Protein AF-A0A962CHN2-F1 (afdb_monomer)

Structure (mmCIF, N/CA/C/O backbone):
data_AF-A0A962CHN2-F1
#
_entry.id   AF-A0A962CHN2-F1
#
loop_
_atom_site.group_PDB
_atom_site.id
_atom_site.type_symbol
_atom_site.label_atom_id
_atom_site.label_alt_id
_atom_site.label_comp_id
_atom_site.label_asym_id
_atom_site.label_entity_id
_atom_site.label_seq_id
_atom_site.pdbx_PDB_ins_code
_atom_site.Cartn_x
_atom_site.Cartn_y
_atom_site.Cartn_z
_atom_site.occupancy
_atom_site.B_iso_or_equiv
_atom_site.auth_seq_id
_atom_site.auth_comp_id
_atom_site.auth_asym_id
_atom_site.auth_atom_id
_atom_site.pdbx_PDB_model_num
ATOM 1 N N . ALA A 1 1 ? 3.127 9.812 -21.663 1.00 65.25 1 ALA A N 1
ATOM 2 C CA . ALA A 1 1 ? 2.097 9.838 -20.602 1.00 65.25 1 ALA A CA 1
ATOM 3 C C . ALA A 1 1 ? 1.753 8.399 -20.228 1.00 65.25 1 ALA A C 1
ATOM 5 O O . ALA A 1 1 ? 1.784 7.556 -21.117 1.00 65.25 1 ALA A O 1
ATOM 6 N N . MET A 1 2 ? 1.498 8.103 -18.950 1.00 84.69 2 MET A N 1
ATOM 7 C CA . MET A 1 2 ? 1.150 6.744 -18.496 1.00 84.69 2 MET A CA 1
ATOM 8 C C . MET A 1 2 ? -0.321 6.429 -18.790 1.00 84.69 2 MET A C 1
ATOM 10 O O . MET A 1 2 ? -1.165 7.319 -18.685 1.00 84.69 2 MET A O 1
ATOM 14 N N . ARG A 1 3 ? -0.630 5.173 -19.137 1.00 91.50 3 ARG A N 1
ATOM 15 C CA . ARG A 1 3 ? -2.011 4.723 -19.402 1.00 91.50 3 ARG A CA 1
ATOM 16 C C . ARG A 1 3 ? -2.791 4.522 -18.092 1.00 91.50 3 ARG A C 1
ATOM 18 O O . ARG A 1 3 ? -2.235 3.959 -17.148 1.00 91.50 3 ARG A O 1
ATOM 25 N N . SER A 1 4 ? -4.053 4.960 -18.039 1.00 90.69 4 SER A N 1
ATOM 26 C CA . SER A 1 4 ? -4.958 4.792 -16.887 1.00 90.69 4 SER A CA 1
ATOM 27 C C . SER A 1 4 ? -6.433 4.762 -17.327 1.00 90.69 4 SER A C 1
ATOM 29 O O . SER A 1 4 ? -7.090 5.796 -17.393 1.00 90.69 4 SER A O 1
ATOM 31 N N . GLU A 1 5 ? -6.950 3.570 -17.606 1.00 90.50 5 GLU A N 1
ATOM 32 C CA . GLU A 1 5 ? -8.290 3.277 -18.145 1.00 90.50 5 GLU A CA 1
ATOM 33 C C . GLU A 1 5 ? -9.216 2.623 -17.100 1.00 90.50 5 GLU A C 1
ATOM 35 O O . GLU A 1 5 ? -10.339 2.234 -17.407 1.00 90.50 5 GLU A O 1
ATOM 40 N N . GLY A 1 6 ? -8.761 2.509 -15.849 1.00 88.94 6 GLY A N 1
ATOM 41 C CA . GLY A 1 6 ? -9.538 1.983 -14.727 1.00 88.94 6 GLY A CA 1
ATOM 42 C C . GLY A 1 6 ? -8.972 0.694 -14.133 1.00 88.94 6 GLY A C 1
ATOM 43 O O . GLY A 1 6 ? -7.913 0.207 -14.523 1.00 88.94 6 GLY A O 1
ATOM 44 N N . ILE A 1 7 ? -9.701 0.143 -13.159 1.00 90.25 7 ILE A N 1
ATOM 45 C CA . ILE A 1 7 ? -9.221 -0.939 -12.280 1.00 90.25 7 ILE A CA 1
ATOM 46 C C . ILE A 1 7 ? -8.990 -2.280 -12.997 1.00 90.25 7 ILE A C 1
ATOM 48 O O . ILE A 1 7 ? -8.278 -3.135 -12.483 1.00 90.25 7 ILE A O 1
ATOM 52 N N . PHE A 1 8 ? -9.584 -2.463 -14.180 1.00 90.94 8 PHE A N 1
ATOM 53 C CA . PHE A 1 8 ? -9.487 -3.690 -14.978 1.00 90.94 8 PHE A CA 1
ATOM 54 C C . PHE A 1 8 ? -8.550 -3.558 -16.182 1.00 90.94 8 PHE A C 1
ATOM 56 O O . PHE A 1 8 ? -8.491 -4.459 -17.018 1.00 90.94 8 PHE A O 1
ATOM 63 N N . GLN A 1 9 ? -7.820 -2.447 -16.297 1.00 91.88 9 GLN A N 1
ATOM 64 C CA . GLN A 1 9 ? -6.869 -2.262 -17.382 1.00 91.88 9 GLN A CA 1
ATOM 65 C C . GLN A 1 9 ? -5.746 -3.316 -17.292 1.00 91.88 9 GLN A C 1
ATOM 67 O O . GLN A 1 9 ? -5.034 -3.357 -16.284 1.00 91.88 9 GLN A O 1
ATOM 72 N N . PRO A 1 10 ? -5.511 -4.130 -18.338 1.00 92.94 10 PRO A N 1
ATOM 73 C CA . PRO A 1 10 ? -4.424 -5.099 -18.320 1.00 92.94 10 PRO A CA 1
ATOM 74 C C . PRO A 1 10 ? -3.061 -4.393 -18.417 1.00 92.94 10 PRO A C 1
ATOM 76 O O . PRO A 1 10 ? -2.950 -3.364 -19.097 1.00 92.94 10 PRO A O 1
ATOM 79 N N . PRO A 1 11 ? -2.000 -4.927 -17.786 1.00 93.50 11 PRO A N 1
ATOM 80 C CA . PRO A 1 11 ? -0.651 -4.409 -17.965 1.00 93.50 11 PRO A CA 1
ATOM 81 C C . PRO A 1 11 ? -0.134 -4.709 -19.380 1.00 93.50 11 PRO A C 1
ATOM 83 O O . PRO A 1 11 ? -0.491 -5.700 -20.011 1.00 93.50 11 PRO A O 1
ATOM 86 N N . THR A 1 12 ? 0.745 -3.842 -19.872 1.00 95.12 12 THR A N 1
ATOM 87 C CA . THR A 1 12 ? 1.414 -3.958 -21.181 1.00 95.12 12 THR A CA 1
ATOM 88 C C . THR A 1 12 ? 2.903 -3.701 -21.007 1.00 95.12 12 THR A C 1
ATOM 90 O O . THR A 1 12 ? 3.331 -3.358 -19.912 1.00 95.12 12 THR A O 1
ATOM 93 N N . VAL A 1 13 ? 3.690 -3.756 -22.081 1.00 95.88 13 VAL A N 1
ATOM 94 C CA . VAL A 1 13 ? 5.099 -3.319 -22.041 1.00 95.88 13 VAL A CA 1
ATOM 95 C C . VAL A 1 13 ? 5.276 -1.813 -21.792 1.00 95.88 13 VAL A C 1
ATOM 97 O O . VAL A 1 13 ? 6.330 -1.385 -21.334 1.00 95.88 13 VAL A O 1
ATOM 100 N N . ALA A 1 14 ? 4.243 -1.005 -22.056 1.00 94.31 14 ALA A N 1
ATOM 101 C CA . ALA A 1 14 ? 4.208 0.408 -21.688 1.00 94.31 14 ALA A CA 1
ATOM 102 C C . ALA A 1 14 ? 3.765 0.607 -20.230 1.00 94.31 14 ALA A C 1
ATOM 104 O O . ALA A 1 14 ? 2.890 -0.119 -19.746 1.00 94.31 14 ALA A O 1
ATOM 105 N N . ASP A 1 15 ? 4.319 1.636 -19.580 1.00 95.06 15 ASP A N 1
ATOM 106 C CA . ASP A 1 15 ? 3.958 2.026 -18.218 1.00 95.06 15 ASP A CA 1
ATOM 107 C C . ASP A 1 15 ? 2.482 2.403 -18.088 1.00 95.06 15 ASP A C 1
ATOM 109 O O . ASP A 1 15 ? 1.906 3.157 -18.885 1.00 95.06 15 ASP A O 1
ATOM 113 N N . SER A 1 16 ? 1.883 1.899 -17.018 1.00 95.75 16 SER A N 1
ATOM 114 C CA . SER A 1 16 ? 0.489 2.135 -16.677 1.00 95.75 16 SER A CA 1
ATOM 115 C C . SER A 1 16 ? 0.299 2.354 -15.188 1.00 95.75 16 SER A C 1
ATOM 117 O O . SER A 1 16 ? 1.052 1.817 -14.380 1.00 95.75 16 SER A O 1
ATOM 119 N N . ILE A 1 17 ? -0.718 3.133 -14.832 1.00 94.31 17 ILE A N 1
ATOM 120 C CA . ILE A 1 17 ? -1.128 3.321 -13.443 1.00 94.31 17 ILE A CA 1
ATOM 121 C C . ILE A 1 17 ? -2.112 2.211 -13.079 1.00 94.31 17 ILE A C 1
ATOM 123 O O . ILE A 1 17 ? -3.118 2.014 -13.755 1.00 94.31 17 ILE A O 1
ATOM 127 N N . MET A 1 18 ? -1.823 1.511 -11.988 1.00 93.12 18 MET A N 1
ATOM 128 C CA . MET A 1 18 ? -2.677 0.489 -11.400 1.00 93.12 18 MET A CA 1
ATOM 129 C C . MET A 1 18 ? -3.181 0.959 -10.036 1.00 93.12 18 MET A C 1
ATOM 131 O O . MET A 1 18 ? -2.380 1.288 -9.154 1.00 93.12 18 MET A O 1
ATOM 135 N N . GLN A 1 19 ? -4.505 0.980 -9.877 1.00 90.50 19 GLN A N 1
ATOM 136 C CA . GLN A 1 19 ? -5.189 1.377 -8.651 1.00 90.50 19 GLN A CA 1
ATOM 137 C C . GLN A 1 19 ? -6.463 0.529 -8.461 1.00 90.50 19 GLN A C 1
ATOM 139 O O . GLN A 1 19 ? -7.309 0.565 -9.352 1.00 90.50 19 GLN A O 1
ATOM 144 N N . PRO A 1 20 ? -6.649 -0.194 -7.336 1.00 88.69 20 PRO A N 1
ATOM 145 C CA . PRO A 1 20 ? -5.736 -0.328 -6.194 1.00 88.69 20 PRO A CA 1
ATOM 146 C C . PRO A 1 20 ? -4.361 -0.884 -6.588 1.00 88.69 20 PRO A C 1
ATOM 148 O O . PRO A 1 20 ? -4.261 -1.770 -7.434 1.00 88.69 20 PRO A O 1
ATOM 151 N N . GLY A 1 21 ? -3.287 -0.334 -6.020 1.00 89.44 21 GLY A N 1
ATOM 152 C CA . GLY A 1 21 ? -1.935 -0.812 -6.310 1.00 89.44 21 GLY A CA 1
ATOM 153 C C . GLY A 1 21 ? -1.587 -2.128 -5.611 1.00 89.44 21 GLY A C 1
ATOM 154 O O . GLY A 1 21 ? -2.339 -2.634 -4.784 1.00 89.44 21 GLY A O 1
ATOM 155 N N . ASN A 1 22 ? -0.398 -2.667 -5.906 1.00 87.81 22 ASN A N 1
ATOM 156 C CA . ASN A 1 22 ? 0.060 -3.978 -5.410 1.00 87.81 22 ASN A CA 1
ATOM 157 C C . ASN A 1 22 ? 0.081 -4.085 -3.877 1.00 87.81 22 ASN A C 1
ATOM 159 O O . ASN A 1 22 ? -0.157 -5.152 -3.323 1.00 87.81 22 ASN A O 1
ATOM 163 N N . ALA A 1 23 ? 0.404 -2.981 -3.203 1.00 82.75 23 ALA A N 1
ATOM 164 C CA . ALA A 1 23 ? 0.408 -2.905 -1.750 1.00 82.75 23 ALA A CA 1
ATOM 165 C C . ALA A 1 23 ? -0.932 -2.419 -1.174 1.00 82.75 23 ALA A C 1
ATOM 167 O O . ALA A 1 23 ? -1.010 -2.243 0.028 1.00 82.75 23 ALA A O 1
ATOM 168 N N . GLY A 1 24 ? -1.956 -2.148 -1.990 1.00 77.50 24 GLY A N 1
ATOM 169 C CA . GLY A 1 24 ? -3.208 -1.530 -1.548 1.00 77.50 24 GLY A CA 1
ATOM 170 C C . GLY A 1 24 ? -4.026 -2.384 -0.572 1.00 77.50 24 GLY A C 1
ATOM 171 O O . GLY A 1 24 ? -3.639 -3.493 -0.223 1.00 77.50 24 GLY A O 1
ATOM 172 N N . GLY A 1 25 ? -5.187 -1.872 -0.155 1.00 83.81 25 GLY A N 1
ATOM 173 C CA . GLY A 1 25 ? -6.147 -2.610 0.673 1.00 83.81 25 GLY A CA 1
ATOM 174 C C . GLY A 1 25 ? -5.548 -3.161 1.973 1.00 83.81 25 GLY A C 1
ATOM 175 O O . GLY A 1 25 ? -4.505 -2.695 2.430 1.00 83.81 25 GLY A O 1
ATOM 176 N N . SER A 1 26 ? -6.235 -4.133 2.577 1.00 85.81 26 SER A N 1
ATOM 177 C CA . SER A 1 26 ? -5.662 -4.943 3.656 1.00 85.81 26 SER A CA 1
ATOM 178 C C . SER A 1 26 ? -4.791 -6.035 3.046 1.00 85.81 26 SER A C 1
ATOM 180 O O . SER A 1 26 ? -5.186 -6.684 2.077 1.00 85.81 26 SER A O 1
ATOM 182 N N . ASN A 1 27 ? -3.588 -6.193 3.588 1.00 87.94 27 ASN A N 1
ATOM 183 C CA . ASN A 1 27 ? -2.552 -7.047 3.020 1.00 87.94 27 ASN A CA 1
ATOM 184 C C . ASN A 1 27 ? -2.082 -8.073 4.070 1.00 87.94 27 ASN A C 1
ATOM 186 O O . ASN A 1 27 ? -2.874 -8.528 4.892 1.00 87.94 27 ASN A O 1
ATOM 190 N N . TRP A 1 28 ? -0.799 -8.438 4.083 1.00 88.25 28 TRP A N 1
ATOM 191 C CA . TRP A 1 28 ? -0.270 -9.551 4.893 1.00 88.25 28 TRP A CA 1
ATOM 192 C C . TRP A 1 28 ? -0.443 -9.407 6.411 1.00 88.25 28 TRP A C 1
ATOM 194 O O . TRP A 1 28 ? -0.332 -10.395 7.128 1.00 88.25 28 TRP A O 1
ATOM 204 N N . GLY A 1 29 ? -0.718 -8.197 6.906 1.00 86.25 29 GLY A N 1
ATOM 205 C CA . GLY A 1 29 ? -1.010 -7.955 8.318 1.00 86.25 29 GLY A CA 1
ATOM 206 C C . GLY A 1 29 ? -2.307 -8.601 8.810 1.00 86.25 29 GLY A C 1
ATOM 207 O O . GLY A 1 29 ? -2.454 -8.831 10.006 1.00 86.25 29 GLY A O 1
ATOM 208 N N . GLY A 1 30 ? -3.231 -8.923 7.904 1.00 90.31 30 GLY A N 1
ATOM 209 C CA . GLY A 1 30 ? -4.547 -9.431 8.267 1.00 90.31 30 GLY A CA 1
ATOM 210 C C . GLY A 1 30 ? -5.420 -8.380 8.956 1.00 90.31 30 GLY A C 1
ATOM 211 O O . GLY A 1 30 ? -5.176 -7.175 8.886 1.00 90.31 30 GLY A O 1
ATOM 212 N N . ILE A 1 31 ? -6.478 -8.861 9.604 1.00 95.25 31 ILE A N 1
ATOM 213 C CA . ILE A 1 31 ? -7.479 -8.041 10.290 1.00 95.25 31 ILE A CA 1
ATOM 214 C C . ILE A 1 31 ? -7.675 -8.550 11.717 1.00 95.25 31 ILE A C 1
ATOM 216 O O . ILE A 1 31 ? -7.456 -9.729 11.996 1.00 95.25 31 ILE A O 1
ATOM 220 N N . ALA A 1 32 ? -8.161 -7.685 12.601 1.00 97.19 32 ALA A N 1
ATOM 221 C CA . ALA A 1 32 ? -8.692 -8.089 13.898 1.00 97.19 32 ALA A CA 1
ATOM 222 C C . ALA A 1 32 ? -10.218 -8.145 13.829 1.00 97.19 32 ALA A C 1
ATOM 224 O O . ALA A 1 32 ? -10.838 -7.292 13.197 1.00 97.19 32 ALA A O 1
ATOM 225 N N . PHE A 1 33 ? -10.835 -9.114 14.501 1.00 97.50 33 PHE A N 1
ATOM 226 C CA . PHE A 1 33 ? -12.290 -9.228 14.566 1.00 97.50 33 PHE A CA 1
ATOM 227 C C . PHE A 1 33 ? -12.770 -9.257 16.015 1.00 97.50 33 PHE A C 1
ATOM 229 O O . PHE A 1 33 ? -12.376 -10.120 16.795 1.00 97.50 33 PHE A O 1
ATOM 236 N N . ASP A 1 34 ? -13.644 -8.315 16.361 1.00 97.94 34 ASP A N 1
ATOM 237 C CA . ASP A 1 34 ? -14.371 -8.302 17.624 1.00 97.94 34 ASP A CA 1
ATOM 238 C C . ASP A 1 34 ? -15.721 -8.999 17.431 1.00 97.94 34 ASP A C 1
ATOM 240 O O . ASP A 1 34 ? -16.669 -8.422 16.889 1.00 97.94 34 ASP A O 1
ATOM 244 N N . ALA A 1 35 ? -15.809 -10.247 17.891 1.00 96.25 35 ALA A N 1
ATOM 245 C CA . ALA A 1 35 ? -17.006 -11.066 17.748 1.00 96.25 35 ALA A CA 1
ATOM 246 C C . ALA A 1 35 ? -18.189 -10.584 18.604 1.00 96.25 35 ALA A C 1
ATOM 248 O O . ALA A 1 35 ? -19.336 -10.821 18.233 1.00 96.25 35 ALA A O 1
ATOM 249 N N . GLN A 1 36 ? -17.955 -9.894 19.725 1.00 96.75 36 GLN A N 1
ATOM 250 C CA . GLN A 1 36 ? -19.051 -9.386 20.558 1.00 96.75 36 GLN A CA 1
ATOM 251 C C . GLN A 1 36 ? -19.698 -8.160 19.917 1.00 96.75 36 GLN A C 1
ATOM 253 O O . GLN A 1 36 ? -20.920 -8.026 19.915 1.00 96.75 36 GLN A O 1
ATOM 258 N N . ARG A 1 37 ? -18.876 -7.268 19.353 1.00 97.19 37 ARG A N 1
ATOM 259 C CA . ARG A 1 37 ? -19.343 -6.024 18.726 1.00 97.19 37 ARG A CA 1
ATOM 260 C C . ARG A 1 37 ? -19.628 -6.170 17.230 1.00 97.19 37 ARG A C 1
ATOM 262 O O . ARG A 1 37 ? -20.186 -5.243 16.649 1.00 97.19 37 ARG A O 1
ATOM 269 N N . GLN A 1 38 ? -19.258 -7.303 16.625 1.00 97.75 38 GLN A N 1
ATOM 270 C CA . GLN A 1 38 ? -19.345 -7.580 15.185 1.00 97.75 38 GLN A CA 1
ATOM 271 C C . GLN A 1 38 ? -18.600 -6.528 14.347 1.00 97.75 38 GLN A C 1
ATOM 273 O O . GLN A 1 38 ? -19.129 -5.976 13.382 1.00 97.75 38 GLN A O 1
ATOM 278 N N . ILE A 1 39 ? -17.356 -6.231 14.736 1.00 98.19 39 ILE A N 1
ATOM 279 C CA . ILE A 1 39 ? -16.514 -5.227 14.073 1.00 98.19 39 ILE A CA 1
ATOM 280 C C . ILE A 1 39 ? -15.241 -5.886 13.552 1.00 98.19 39 ILE A C 1
ATOM 282 O O . ILE A 1 39 ? -14.495 -6.486 14.323 1.00 98.19 39 ILE A O 1
ATOM 286 N N . ALA A 1 40 ? -14.963 -5.721 12.261 1.00 97.62 40 ALA A N 1
ATOM 287 C CA . ALA A 1 40 ? -13.654 -6.018 11.692 1.00 97.62 40 ALA A CA 1
ATOM 288 C C . ALA A 1 40 ? -12.806 -4.745 11.660 1.00 97.62 40 ALA A C 1
ATOM 290 O O . ALA A 1 40 ? -13.260 -3.707 11.185 1.00 97.62 40 ALA A O 1
ATOM 291 N N . ILE A 1 41 ? -11.573 -4.827 12.145 1.00 97.62 41 ILE A N 1
ATOM 292 C CA . ILE A 1 41 ? -10.586 -3.757 12.072 1.00 97.62 41 ILE A CA 1
ATOM 293 C C . ILE A 1 41 ? -9.514 -4.165 11.071 1.00 97.62 41 ILE A C 1
ATOM 295 O O . ILE A 1 41 ? -8.828 -5.168 11.263 1.00 97.62 41 ILE A O 1
ATOM 299 N N . ALA A 1 42 ? -9.353 -3.368 10.023 1.00 95.06 42 ALA A N 1
ATOM 300 C CA . ALA A 1 42 ? -8.375 -3.589 8.973 1.00 95.06 42 ALA A CA 1
ATOM 301 C C . ALA A 1 42 ? -7.534 -2.332 8.779 1.00 95.06 42 ALA A C 1
ATOM 303 O O . ALA A 1 42 ? -8.065 -1.234 8.594 1.00 95.06 42 ALA A O 1
ATOM 304 N N . ASN A 1 43 ? -6.217 -2.485 8.776 1.00 93.56 43 ASN A N 1
ATOM 305 C CA . ASN A 1 43 ? -5.358 -1.474 8.190 1.00 93.56 43 ASN A CA 1
ATOM 306 C C . ASN A 1 43 ? -5.431 -1.593 6.662 1.00 93.56 43 ASN A C 1
ATOM 308 O O . ASN A 1 43 ? -5.465 -2.699 6.118 1.00 93.56 43 ASN A O 1
ATOM 312 N N . THR A 1 44 ? -5.502 -0.460 5.969 1.00 91.44 44 THR A N 1
ATOM 31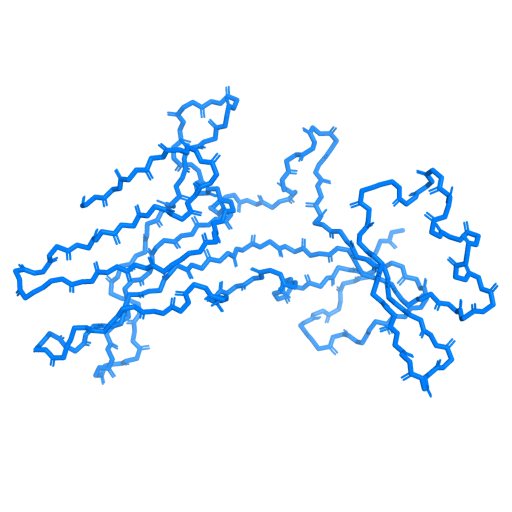3 C CA . THR A 1 44 ? -5.537 -0.431 4.506 1.00 91.44 44 THR A CA 1
ATOM 314 C C . THR A 1 44 ? -4.551 0.576 3.947 1.00 91.44 44 THR A C 1
ATOM 316 O O . THR A 1 44 ? -4.270 1.592 4.582 1.00 91.44 44 THR A O 1
ATOM 319 N N . MET A 1 45 ? -4.031 0.303 2.753 1.00 91.25 45 MET A N 1
ATOM 320 C CA . MET A 1 45 ? -3.182 1.231 2.008 1.00 91.25 45 MET A CA 1
ATOM 321 C C . MET A 1 45 ? -3.871 1.715 0.731 1.00 91.25 45 MET A C 1
ATOM 323 O O . MET A 1 45 ? -4.564 0.963 0.044 1.00 91.25 45 MET A O 1
ATOM 327 N N . ASN A 1 46 ? -3.632 2.977 0.388 1.00 90.25 46 ASN A N 1
ATOM 328 C CA . ASN A 1 46 ? -4.148 3.640 -0.802 1.00 90.25 46 ASN A CA 1
ATOM 329 C C . ASN A 1 46 ? -2.988 4.187 -1.645 1.00 90.25 46 ASN A C 1
ATOM 331 O O . ASN A 1 46 ? -2.727 5.390 -1.689 1.00 90.25 46 ASN A O 1
ATOM 335 N N . LEU A 1 47 ? -2.254 3.271 -2.276 1.00 91.81 47 LEU A N 1
ATOM 336 C CA . LEU A 1 47 ? -1.047 3.569 -3.039 1.00 91.81 47 LEU A CA 1
ATOM 337 C C . LEU A 1 47 ? -1.210 3.068 -4.475 1.00 91.81 47 LEU A C 1
ATOM 339 O O . LEU A 1 47 ? -1.202 1.850 -4.667 1.00 91.81 47 LEU A O 1
ATOM 343 N N . PRO A 1 48 ? -1.317 3.949 -5.483 1.00 92.69 48 PRO A N 1
ATOM 344 C CA . PRO A 1 48 ? -1.250 3.523 -6.871 1.00 92.69 48 PRO A CA 1
ATOM 345 C C . PRO A 1 48 ? 0.176 3.138 -7.252 1.00 92.69 48 PRO A C 1
ATOM 347 O O . PRO A 1 48 ? 1.158 3.695 -6.750 1.00 92.69 48 PRO A O 1
ATOM 350 N N . PHE A 1 49 ? 0.287 2.182 -8.166 1.00 94.31 49 PHE A N 1
ATOM 351 C CA . PHE A 1 49 ? 1.568 1.700 -8.670 1.00 94.31 49 PHE A CA 1
ATOM 352 C C . PHE A 1 49 ? 1.703 2.003 -10.155 1.00 94.31 49 PHE A C 1
ATOM 354 O O . PHE A 1 49 ? 0.734 1.907 -10.902 1.00 94.31 49 PHE A O 1
ATOM 361 N N . VAL A 1 50 ? 2.922 2.312 -10.584 1.00 95.19 50 VAL A N 1
ATOM 362 C CA . VAL A 1 50 ? 3.307 2.236 -11.993 1.00 95.19 50 VAL A CA 1
ATOM 363 C C . VAL A 1 50 ? 3.69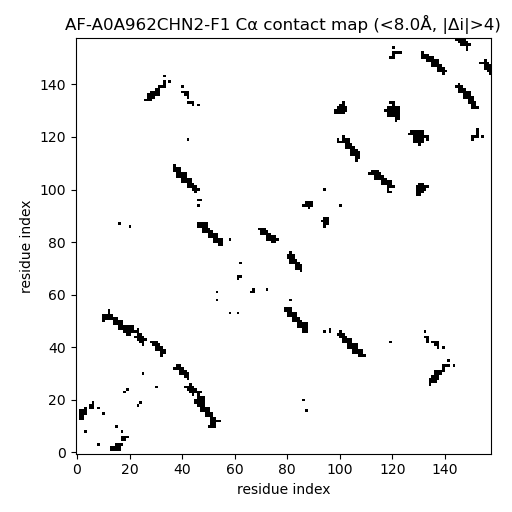7 0.794 -12.278 1.00 95.19 50 VAL A C 1
ATOM 365 O O . VAL A 1 50 ? 4.509 0.238 -11.538 1.00 95.19 50 VAL A O 1
ATOM 368 N N . VAL A 1 51 ? 3.113 0.181 -13.306 1.00 96.38 51 VAL A N 1
ATOM 369 C CA . VAL A 1 51 ? 3.359 -1.216 -13.690 1.00 96.38 51 VAL A CA 1
ATOM 370 C C . VAL A 1 51 ? 3.584 -1.349 -15.197 1.00 96.38 51 VAL A C 1
ATOM 372 O O . VAL A 1 51 ? 2.896 -0.706 -15.997 1.00 96.38 51 VAL A O 1
ATOM 375 N N . ALA A 1 52 ? 4.517 -2.224 -15.575 1.00 97.06 52 ALA A N 1
ATOM 376 C CA . ALA A 1 52 ? 4.752 -2.639 -16.955 1.00 97.06 52 ALA A CA 1
ATOM 377 C C . ALA A 1 52 ? 5.234 -4.097 -17.020 1.00 97.06 52 ALA A C 1
ATOM 379 O O . ALA A 1 52 ? 5.924 -4.587 -16.120 1.00 97.06 52 ALA A O 1
ATOM 380 N N . LEU A 1 53 ? 4.883 -4.789 -18.103 1.00 97.88 53 LEU A N 1
ATOM 381 C CA . LEU A 1 53 ? 5.472 -6.072 -18.467 1.00 97.88 53 LEU A CA 1
ATOM 382 C C . LEU A 1 53 ? 6.871 -5.850 -19.042 1.00 97.88 53 LEU A C 1
ATOM 384 O O . LEU A 1 53 ? 7.105 -4.924 -19.813 1.00 97.88 53 LEU A O 1
ATOM 388 N N . VAL A 1 54 ? 7.794 -6.735 -18.696 1.00 98.25 54 VAL A N 1
ATOM 389 C CA . VAL A 1 54 ? 9.170 -6.719 -19.195 1.00 98.25 54 VAL A CA 1
ATOM 390 C C . VAL A 1 54 ? 9.343 -7.934 -20.099 1.00 98.25 54 VAL A C 1
ATOM 392 O O . VAL A 1 54 ? 9.257 -9.047 -19.581 1.00 98.25 54 VAL A O 1
ATOM 395 N N . PRO A 1 55 ? 9.558 -7.781 -21.418 1.00 98.12 55 PRO A N 1
ATOM 396 C CA . PRO A 1 55 ? 9.879 -8.914 -22.285 1.00 98.12 55 PRO A CA 1
ATOM 397 C C . PRO A 1 55 ? 11.073 -9.692 -21.733 1.00 98.12 55 PRO A C 1
ATOM 399 O O . PRO A 1 55 ? 12.038 -9.093 -21.254 1.00 98.12 55 PRO A O 1
ATOM 402 N N . ARG A 1 56 ? 11.019 -11.026 -21.773 1.00 96.69 56 ARG A N 1
ATOM 403 C CA . ARG A 1 56 ? 12.044 -11.873 -21.147 1.00 96.69 56 ARG A CA 1
ATOM 404 C C . ARG A 1 56 ? 13.444 -11.594 -21.697 1.00 96.69 56 ARG A C 1
ATOM 406 O O . ARG A 1 56 ? 14.386 -11.567 -20.908 1.00 96.69 56 ARG A O 1
ATOM 413 N N . GLU A 1 57 ? 13.582 -11.331 -22.997 1.00 96.81 57 GLU A N 1
ATOM 414 C CA . GLU A 1 57 ? 14.872 -10.952 -23.595 1.00 96.81 57 GLU A CA 1
ATOM 415 C C . GLU A 1 57 ? 15.452 -9.636 -23.042 1.00 96.81 57 GLU A C 1
ATOM 417 O O . GLU A 1 57 ? 16.664 -9.456 -23.031 1.00 96.81 57 GLU A O 1
ATOM 422 N N . GLN A 1 58 ? 14.608 -8.734 -22.532 1.00 96.88 58 GLN A N 1
ATOM 423 C CA . GLN A 1 58 ? 15.002 -7.426 -21.997 1.00 96.88 58 GLN A CA 1
ATOM 424 C C . GLN A 1 58 ? 15.161 -7.437 -20.471 1.00 96.88 58 GLN A C 1
ATOM 426 O O . GLN A 1 58 ? 15.426 -6.397 -19.869 1.00 96.88 58 GLN A O 1
ATOM 431 N N . TRP A 1 59 ? 14.993 -8.594 -19.820 1.00 96.50 59 TRP A N 1
ATOM 432 C CA . TRP A 1 59 ? 14.941 -8.688 -18.362 1.00 96.50 59 TRP A CA 1
ATOM 433 C C . TRP A 1 59 ? 16.195 -8.137 -17.675 1.00 96.50 59 TRP A C 1
ATOM 435 O O . TRP A 1 59 ? 16.076 -7.291 -16.792 1.00 96.50 59 TRP A O 1
ATOM 445 N N . GLN A 1 60 ? 17.386 -8.607 -18.067 1.00 96.69 60 GLN A N 1
ATOM 446 C CA . GLN A 1 60 ? 18.643 -8.146 -17.460 1.00 96.69 60 GLN A CA 1
ATOM 447 C C . GLN A 1 60 ? 18.889 -6.667 -17.765 1.00 96.69 60 GLN A C 1
ATOM 449 O O . GLN A 1 60 ? 19.094 -5.884 -16.844 1.00 96.69 60 GLN A O 1
ATOM 454 N N . GLN A 1 61 ? 18.735 -6.274 -19.033 1.00 96.94 61 GLN A N 1
ATOM 455 C CA . GLN A 1 61 ? 18.925 -4.895 -19.479 1.00 96.94 61 GLN A CA 1
ATOM 456 C C . GLN A 1 61 ? 18.057 -3.899 -18.699 1.00 96.94 61 GLN A C 1
ATOM 458 O O . GLN A 1 61 ? 18.560 -2.875 -18.247 1.00 96.94 61 GLN A O 1
ATOM 463 N N . GLN A 1 62 ? 16.756 -4.170 -18.537 1.00 97.00 62 GLN A N 1
ATOM 464 C CA . GLN A 1 62 ? 15.879 -3.262 -17.796 1.00 97.00 62 GLN A CA 1
ATOM 465 C C . GLN A 1 62 ? 16.165 -3.299 -16.293 1.00 97.00 62 GLN A C 1
ATOM 467 O O . GLN A 1 62 ? 16.167 -2.253 -15.655 1.00 97.00 62 GLN A O 1
ATOM 472 N N . ARG A 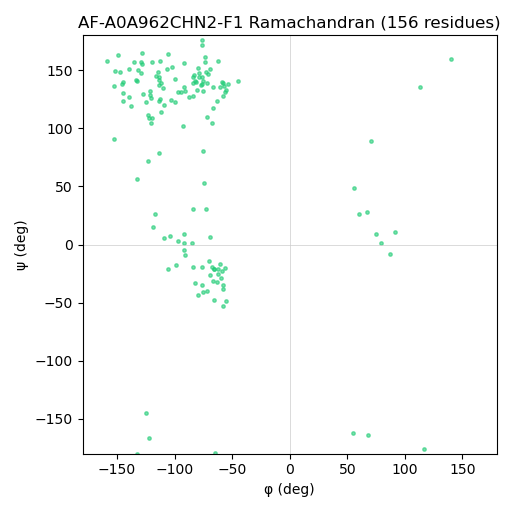1 63 ? 16.433 -4.474 -15.718 1.00 96.00 63 ARG A N 1
ATOM 473 C CA . ARG A 1 63 ? 16.706 -4.605 -14.280 1.00 96.00 63 ARG A CA 1
ATOM 474 C C . ARG A 1 63 ? 17.972 -3.866 -13.841 1.00 96.00 63 ARG A C 1
ATOM 476 O O . ARG A 1 63 ? 18.026 -3.393 -12.713 1.00 96.00 63 ARG A O 1
ATOM 483 N N . GLU A 1 64 ? 18.972 -3.790 -14.711 1.00 96.12 64 GLU A N 1
ATOM 484 C CA . GLU A 1 64 ? 20.245 -3.100 -14.459 1.00 96.12 64 GLU A CA 1
ATOM 485 C C . GLU A 1 64 ? 20.223 -1.633 -14.918 1.00 96.12 64 GLU A C 1
ATOM 487 O O . GLU A 1 64 ? 21.177 -0.891 -14.692 1.00 96.12 64 GLU A O 1
ATOM 492 N N . SER A 1 65 ? 19.135 -1.191 -15.558 1.00 96.88 65 SER A N 1
ATOM 493 C CA . SER A 1 65 ? 19.016 0.171 -16.066 1.00 96.88 65 SER A CA 1
ATOM 494 C C . SER A 1 65 ? 18.760 1.178 -14.936 1.00 96.88 65 SER A C 1
ATOM 496 O O . SER A 1 65 ? 17.792 1.015 -14.187 1.00 96.88 65 SER A O 1
ATOM 498 N N . PRO A 1 66 ? 19.505 2.299 -14.888 1.00 96.00 66 PRO A N 1
ATOM 499 C CA . PRO A 1 66 ? 19.207 3.409 -13.979 1.00 96.00 66 PRO A CA 1
ATOM 500 C C . PRO A 1 66 ? 17.811 4.014 -14.186 1.00 96.00 66 PRO A C 1
ATOM 502 O O . PRO A 1 66 ? 17.241 4.596 -13.270 1.00 96.00 66 PRO A O 1
ATOM 505 N N . ALA A 1 67 ? 17.218 3.853 -15.377 1.00 93.56 67 ALA A N 1
ATOM 506 C CA . ALA A 1 67 ? 15.879 4.362 -15.677 1.00 93.56 67 ALA A CA 1
ATOM 507 C C . ALA A 1 67 ? 14.779 3.730 -14.806 1.00 93.56 67 ALA A C 1
ATOM 509 O O . ALA A 1 67 ? 13.703 4.309 -14.658 1.00 93.56 67 ALA A O 1
ATOM 510 N N . TYR A 1 68 ? 15.042 2.550 -14.236 1.00 94.69 68 TYR A N 1
ATOM 511 C CA . TYR A 1 68 ? 14.104 1.812 -13.392 1.00 94.69 68 TYR A CA 1
ATOM 512 C C . TYR A 1 68 ? 14.622 1.645 -11.960 1.00 94.69 68 TYR A C 1
ATOM 514 O O . TYR A 1 68 ? 14.234 0.712 -11.255 1.00 94.69 68 TYR A O 1
ATOM 522 N N . GLU A 1 69 ? 15.477 2.562 -11.505 1.00 92.44 69 GLU A N 1
ATOM 523 C CA . GLU A 1 69 ? 15.921 2.601 -10.116 1.00 92.44 69 GLU A CA 1
ATOM 524 C C . GLU A 1 69 ? 14.719 2.700 -9.154 1.00 92.44 69 GLU A C 1
ATOM 526 O O . GLU A 1 69 ? 13.787 3.487 -9.340 1.00 92.44 69 GLU A O 1
ATOM 531 N N . GLY A 1 70 ? 14.703 1.850 -8.122 1.00 90.75 70 GLY A N 1
ATOM 532 C CA . GLY A 1 70 ? 13.597 1.771 -7.163 1.00 90.75 70 GLY A CA 1
ATOM 533 C C . GLY A 1 70 ? 12.330 1.074 -7.682 1.00 90.75 70 GLY A C 1
ATOM 534 O O . GLY A 1 70 ? 11.298 1.111 -7.002 1.00 90.75 70 GLY A O 1
ATOM 535 N N . PHE A 1 71 ? 12.374 0.439 -8.858 1.00 95.75 71 PHE A N 1
ATOM 536 C CA . PHE A 1 71 ? 11.354 -0.521 -9.276 1.00 95.75 71 PHE A CA 1
ATOM 537 C C . PHE A 1 71 ? 11.660 -1.908 -8.709 1.00 95.75 71 PHE A C 1
ATOM 539 O O . PHE A 1 71 ? 12.795 -2.381 -8.709 1.00 95.75 71 PHE A O 1
ATOM 546 N N . GLU A 1 72 ? 10.614 -2.592 -8.262 1.00 95.88 72 GLU A N 1
ATOM 547 C CA . GLU A 1 72 ? 10.653 -4.021 -7.989 1.00 95.88 72 GLU A CA 1
ATOM 548 C C . GLU A 1 72 ? 10.444 -4.794 -9.295 1.00 95.88 72 GLU A C 1
ATOM 550 O O . GLU A 1 72 ? 9.632 -4.400 -10.136 1.00 95.88 72 GLU A O 1
ATOM 555 N N . PHE A 1 73 ? 11.186 -5.891 -9.457 1.00 97.12 73 PHE A N 1
ATOM 556 C CA . PHE A 1 73 ? 11.150 -6.753 -10.635 1.00 97.12 73 PHE A CA 1
ATOM 557 C C . PHE A 1 73 ? 10.723 -8.172 -10.252 1.00 97.12 73 PHE A C 1
ATOM 559 O O . PHE A 1 73 ? 11.524 -8.950 -9.719 1.00 97.12 73 PHE A O 1
ATOM 566 N N . ALA A 1 74 ? 9.505 -8.543 -10.641 1.00 96.00 74 ALA A N 1
ATOM 567 C CA . ALA A 1 74 ? 8.914 -9.849 -10.383 1.00 96.00 74 ALA A CA 1
ATOM 568 C C . ALA A 1 74 ? 9.014 -10.758 -11.616 1.00 96.00 74 ALA A C 1
ATOM 570 O O . ALA A 1 74 ? 8.527 -10.431 -12.704 1.00 96.00 74 ALA A O 1
ATOM 571 N N . ARG A 1 75 ? 9.651 -11.924 -11.457 1.00 95.75 75 ARG A N 1
ATOM 572 C CA . ARG A 1 75 ? 9.734 -12.936 -12.522 1.00 95.75 75 ARG A CA 1
ATOM 573 C C . ARG A 1 75 ? 8.369 -13.594 -12.718 1.00 95.75 75 ARG A C 1
ATOM 575 O O . ARG A 1 75 ? 7.722 -13.959 -11.743 1.00 95.75 75 ARG A O 1
ATOM 582 N N . GLN A 1 76 ? 7.981 -13.829 -13.968 1.00 95.38 76 GLN A N 1
ATOM 583 C CA . GLN A 1 76 ? 6.836 -14.674 -14.311 1.00 95.38 76 GLN A CA 1
ATOM 584 C C . GLN A 1 76 ? 7.354 -15.917 -15.044 1.00 95.38 76 GLN A C 1
ATOM 586 O O . GLN A 1 76 ? 7.371 -16.011 -16.272 1.00 95.38 76 GLN A O 1
ATOM 591 N N . ASN A 1 77 ? 7.882 -16.867 -14.270 1.00 94.94 77 ASN A N 1
ATOM 592 C CA . ASN A 1 77 ? 8.430 -18.102 -14.828 1.00 94.94 77 ASN A CA 1
ATOM 593 C C . ASN A 1 77 ? 7.354 -18.824 -15.656 1.00 94.94 77 ASN A C 1
ATOM 595 O O . ASN A 1 77 ? 6.199 -18.904 -15.251 1.00 94.94 77 ASN A O 1
ATOM 599 N N . GLY A 1 78 ? 7.736 -19.327 -16.830 1.00 95.56 78 GLY A N 1
ATOM 600 C CA . GLY A 1 78 ? 6.800 -19.948 -17.776 1.00 95.56 78 GLY A CA 1
ATOM 601 C C . GLY A 1 78 ? 6.098 -18.993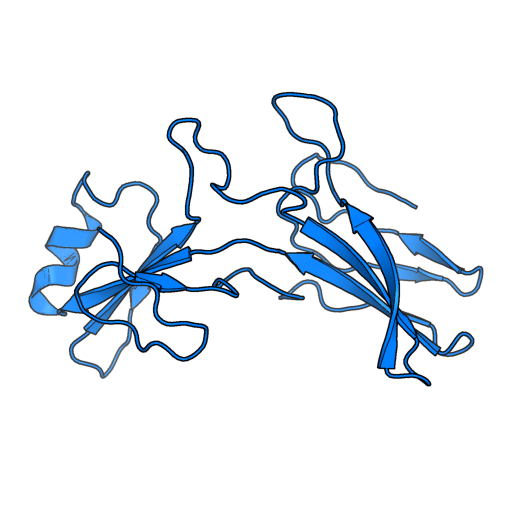 -18.755 1.00 95.56 78 GLY A C 1
ATOM 602 O O . GLY A 1 78 ? 5.505 -19.481 -19.708 1.00 95.56 78 GLY A O 1
ATOM 603 N N . THR A 1 79 ? 6.220 -17.665 -18.617 1.00 95.94 79 THR A N 1
ATOM 604 C CA . THR A 1 79 ? 5.636 -16.690 -19.570 1.00 95.94 79 THR A CA 1
ATOM 605 C C . THR A 1 79 ? 6.719 -15.929 -20.350 1.00 95.94 79 THR A C 1
ATOM 607 O O . THR A 1 79 ? 7.844 -15.809 -19.870 1.00 95.94 79 THR A O 1
ATOM 610 N N . PRO A 1 80 ? 6.441 -15.356 -21.533 1.00 97.19 80 PRO A N 1
ATOM 611 C CA . PRO A 1 80 ? 7.428 -14.541 -22.251 1.00 97.19 80 PRO A CA 1
ATOM 612 C C . PRO A 1 80 ? 7.753 -13.198 -21.565 1.00 97.19 80 PRO A C 1
ATOM 614 O O . PRO A 1 80 ? 8.496 -12.393 -22.123 1.00 97.19 80 PRO A O 1
ATOM 617 N N . PHE A 1 81 ? 7.242 -12.951 -20.355 1.00 97.94 81 PHE A N 1
ATOM 618 C CA . PHE A 1 81 ? 7.380 -11.686 -19.648 1.00 97.94 81 PHE A CA 1
ATOM 619 C C . PHE A 1 81 ? 7.900 -11.866 -18.216 1.00 97.94 81 PHE A C 1
ATOM 621 O O . PHE A 1 81 ? 7.907 -12.947 -17.634 1.00 97.94 81 PHE A O 1
ATOM 628 N N . GLY A 1 82 ? 8.341 -10.763 -17.631 1.00 97.62 82 GLY A N 1
ATOM 629 C CA . GLY A 1 82 ? 8.273 -10.497 -16.204 1.00 97.62 82 GLY A CA 1
ATOM 630 C C . GLY A 1 82 ? 7.485 -9.210 -15.970 1.00 97.62 82 GLY A C 1
ATOM 631 O O . GLY A 1 82 ? 6.830 -8.699 -16.877 1.00 97.62 82 GLY A O 1
ATOM 632 N N . MET A 1 83 ? 7.554 -8.661 -14.765 1.00 97.44 83 MET A N 1
ATOM 633 C CA . MET A 1 83 ? 6.898 -7.402 -14.420 1.00 97.44 83 MET A CA 1
ATOM 634 C C . MET A 1 83 ? 7.868 -6.492 -13.683 1.00 97.44 83 MET A C 1
ATOM 636 O O . MET A 1 83 ? 8.617 -6.959 -12.828 1.00 97.44 83 MET A O 1
ATOM 640 N N . ARG A 1 84 ? 7.806 -5.196 -13.984 1.00 97.12 84 ARG A N 1
ATOM 641 C CA . ARG A 1 84 ? 8.400 -4.148 -13.157 1.00 97.12 84 ARG A CA 1
ATOM 642 C C . ARG A 1 84 ? 7.308 -3.275 -12.567 1.00 97.12 84 ARG A C 1
ATOM 644 O O . ARG A 1 84 ? 6.311 -2.990 -13.238 1.00 97.12 84 ARG A O 1
ATOM 651 N N . ARG A 1 85 ? 7.484 -2.858 -11.316 1.00 96.12 85 ARG A N 1
ATOM 652 C CA . ARG A 1 85 ? 6.520 -1.997 -10.629 1.00 96.12 85 ARG A CA 1
ATOM 653 C C . ARG A 1 85 ? 7.155 -1.113 -9.568 1.00 96.12 85 ARG A C 1
ATOM 655 O O . ARG A 1 85 ? 8.117 -1.504 -8.920 1.00 96.12 85 ARG A O 1
ATOM 662 N N . THR A 1 86 ? 6.579 0.057 -9.344 1.00 95.00 86 THR A N 1
ATOM 663 C CA . THR A 1 86 ? 6.951 0.938 -8.229 1.00 95.00 86 THR A CA 1
ATOM 664 C C . THR A 1 86 ? 5.739 1.735 -7.763 1.00 95.00 86 THR A C 1
ATOM 666 O O . THR A 1 86 ? 4.747 1.833 -8.486 1.00 95.00 86 THR A O 1
ATOM 669 N N . VAL A 1 87 ? 5.799 2.309 -6.563 1.00 93.56 87 VAL A N 1
ATOM 670 C CA . VAL A 1 87 ? 4.771 3.250 -6.095 1.00 93.56 87 VAL A CA 1
ATOM 671 C C . VAL A 1 87 ? 4.832 4.508 -6.959 1.00 93.56 87 VAL A C 1
ATOM 673 O O . VAL A 1 87 ? 5.916 5.034 -7.218 1.00 93.56 87 VAL A O 1
ATOM 676 N N . LEU A 1 88 ? 3.678 5.022 -7.383 1.00 93.25 88 LEU A N 1
ATOM 677 C CA . LEU A 1 88 ? 3.606 6.301 -8.081 1.00 93.25 88 LEU A CA 1
ATOM 678 C C . LEU A 1 88 ? 3.990 7.430 -7.112 1.00 93.25 88 LEU A C 1
ATOM 680 O O . LEU A 1 88 ? 3.209 7.807 -6.235 1.00 93.25 88 LEU A O 1
ATOM 684 N N . LYS A 1 89 ? 5.201 7.962 -7.274 1.00 91.38 89 LYS A N 1
ATOM 685 C CA . LYS A 1 89 ? 5.781 9.010 -6.428 1.00 91.38 89 LYS A CA 1
ATOM 686 C C . LYS A 1 89 ? 5.821 10.354 -7.154 1.00 91.38 89 LYS A C 1
ATOM 688 O O . LYS A 1 89 ? 5.925 10.406 -8.376 1.00 91.38 89 LYS A O 1
ATOM 693 N N . SER A 1 90 ? 5.739 11.437 -6.390 1.00 88.9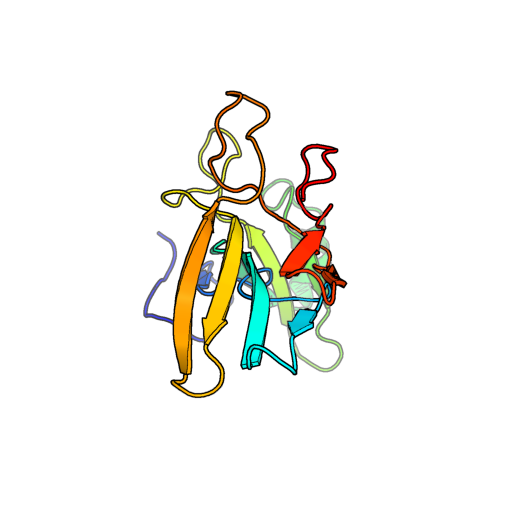4 90 SER A N 1
ATOM 694 C CA . SER A 1 90 ? 6.020 12.792 -6.857 1.00 88.94 90 SER A CA 1
ATOM 695 C C . SER A 1 90 ? 7.539 13.010 -6.983 1.00 88.94 90 SER A C 1
ATOM 697 O O . SER A 1 90 ? 8.315 12.182 -6.493 1.00 88.94 90 SER A O 1
ATOM 699 N N . PRO A 1 91 ? 7.998 14.137 -7.560 1.00 87.25 91 PRO A N 1
ATOM 700 C CA . PRO A 1 91 ? 9.422 14.490 -7.582 1.00 87.25 91 PRO A CA 1
ATOM 701 C C . PRO A 1 91 ? 10.082 14.561 -6.194 1.00 87.25 91 PRO A C 1
ATOM 703 O O . PRO A 1 91 ? 11.295 14.439 -6.090 1.00 87.25 91 PRO A O 1
ATOM 706 N N . LEU A 1 92 ? 9.292 14.723 -5.125 1.00 85.19 92 LEU A N 1
ATOM 707 C CA . LEU A 1 92 ? 9.766 14.729 -3.736 1.00 85.19 92 LEU A CA 1
ATOM 708 C C . LEU A 1 92 ? 9.892 13.316 -3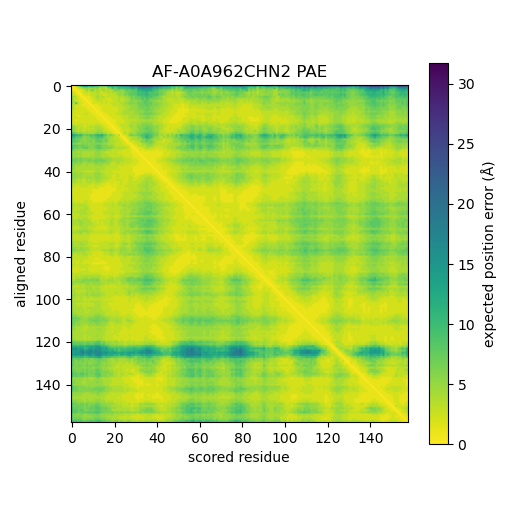.133 1.00 85.19 92 LEU A C 1
ATOM 710 O O . LEU A 1 92 ? 10.194 13.177 -1.952 1.00 85.19 92 LEU A O 1
ATOM 714 N N . GLY A 1 93 ? 9.607 12.261 -3.900 1.00 85.06 93 GLY A N 1
ATOM 715 C CA . GLY A 1 93 ? 9.701 10.871 -3.444 1.00 85.06 93 GLY A CA 1
ATOM 716 C C . GLY A 1 93 ? 8.523 10.379 -2.592 1.00 85.06 93 GLY A C 1
ATOM 717 O O . GLY A 1 93 ? 8.515 9.217 -2.194 1.00 85.06 93 GLY A O 1
ATOM 718 N N . ILE A 1 94 ? 7.510 11.215 -2.349 1.00 85.81 94 ILE A N 1
ATOM 719 C CA . ILE A 1 94 ? 6.279 10.855 -1.620 1.00 85.81 94 ILE A CA 1
ATOM 720 C C . ILE A 1 94 ? 5.182 10.366 -2.579 1.00 85.81 94 ILE A C 1
ATOM 722 O O . ILE A 1 94 ? 5.211 10.748 -3.750 1.00 85.81 94 ILE A O 1
ATOM 726 N N . PRO A 1 95 ? 4.195 9.560 -2.138 1.00 89.12 95 PRO A N 1
ATOM 727 C CA . PRO A 1 95 ? 3.121 9.106 -3.022 1.00 89.12 95 PRO A CA 1
ATOM 728 C C . PRO A 1 95 ? 2.380 10.273 -3.699 1.00 89.12 95 PRO A C 1
ATOM 730 O O . PRO A 1 95 ? 1.991 11.244 -3.054 1.00 89.12 95 PRO A O 1
ATOM 733 N N . CYS A 1 96 ? 2.166 10.175 -5.014 1.00 89.69 96 CYS A N 1
ATOM 734 C CA . CYS A 1 96 ? 1.601 11.244 -5.851 1.00 89.69 96 CYS A CA 1
ATOM 735 C C . CYS A 1 96 ? 0.059 11.286 -5.835 1.00 89.69 96 CYS A C 1
ATOM 737 O O . CYS A 1 96 ? -0.579 11.656 -6.820 1.00 89.69 96 CYS A O 1
ATOM 739 N N . VAL A 1 97 ? -0.550 10.876 -4.726 1.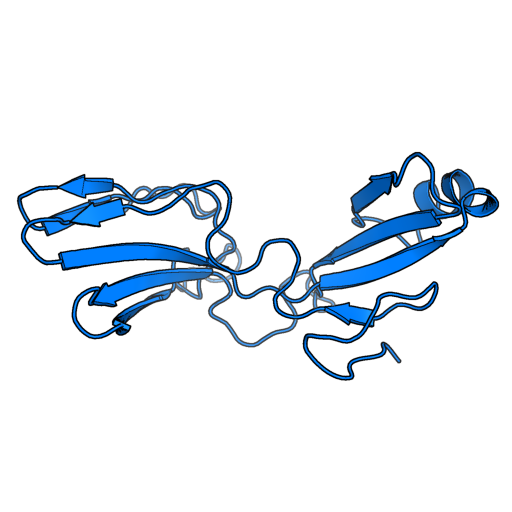00 89.75 97 VAL A N 1
ATOM 740 C CA . VAL A 1 97 ? -1.999 10.915 -4.507 1.00 89.75 97 VAL A CA 1
ATOM 741 C C . VAL A 1 97 ? -2.316 11.613 -3.201 1.00 89.75 97 VAL A C 1
ATOM 743 O O . VAL A 1 97 ? -1.497 11.644 -2.279 1.00 89.75 97 VAL A O 1
ATOM 746 N N . LYS A 1 98 ? -3.526 12.169 -3.124 1.00 91.25 98 LYS A N 1
ATOM 747 C CA . LYS A 1 98 ? -4.013 12.840 -1.922 1.00 91.25 98 LYS A CA 1
ATOM 748 C C . LYS A 1 98 ? -3.985 11.861 -0.727 1.00 91.25 98 LYS A C 1
ATOM 750 O O . LYS A 1 98 ? -4.547 10.772 -0.861 1.00 91.25 98 LYS A O 1
ATOM 755 N N . PRO A 1 99 ? -3.374 12.226 0.418 1.00 91.19 99 PRO A N 1
ATOM 756 C CA . PRO A 1 99 ? -3.443 11.418 1.635 1.00 91.19 99 PRO A CA 1
ATOM 757 C C . PRO A 1 99 ? -4.897 11.287 2.152 1.00 91.19 99 PRO A C 1
ATOM 759 O O . PRO A 1 99 ? -5.730 12.148 1.846 1.00 91.19 99 PRO A O 1
ATOM 762 N N . PRO A 1 100 ? -5.220 10.251 2.952 1.00 93.00 100 PRO A N 1
ATOM 763 C CA . PRO A 1 100 ? -4.275 9.335 3.586 1.00 93.00 100 PRO A CA 1
ATOM 764 C C . PRO A 1 100 ? -3.761 8.213 2.678 1.00 93.00 100 PRO A C 1
ATOM 766 O O . PRO A 1 100 ? -4.527 7.620 1.920 1.00 93.00 100 PRO A O 1
ATOM 769 N N . TRP A 1 101 ? -2.465 7.898 2.773 1.00 91.44 101 TRP A N 1
ATOM 770 C CA . TRP A 1 101 ? -1.867 6.762 2.049 1.00 91.44 101 TRP A CA 1
ATOM 771 C C . TRP A 1 101 ? -2.044 5.438 2.790 1.00 91.44 101 TRP A C 1
ATOM 773 O O . TRP A 1 101 ? -1.966 4.370 2.183 1.00 91.44 101 TRP A O 1
ATOM 783 N N . GLY A 1 102 ? -2.318 5.514 4.087 1.00 93.12 102 GLY A N 1
ATOM 784 C CA . GLY A 1 102 ? -2.639 4.392 4.944 1.00 93.12 102 GLY A CA 1
ATOM 785 C C . GLY A 1 102 ? -3.664 4.760 6.006 1.00 93.12 102 GLY A C 1
ATOM 786 O O . GLY A 1 102 ? -3.627 5.850 6.578 1.00 93.12 102 GLY A O 1
ATOM 787 N N . THR A 1 103 ? -4.598 3.857 6.272 1.00 94.69 103 THR A N 1
ATOM 788 C CA . THR A 1 103 ? -5.680 4.068 7.235 1.00 94.69 103 THR A CA 1
ATOM 789 C C . THR A 1 103 ? -5.877 2.856 8.127 1.00 94.69 103 THR A C 1
ATOM 791 O O . THR A 1 103 ? -5.545 1.734 7.753 1.00 94.69 103 THR A O 1
ATOM 794 N N . LEU A 1 104 ? -6.472 3.082 9.295 1.00 95.81 104 LEU A N 1
ATOM 795 C CA . LEU A 1 104 ? -7.114 2.055 10.100 1.00 95.81 104 LEU A CA 1
ATOM 796 C C . LEU A 1 104 ? -8.624 2.201 9.912 1.00 95.81 104 LEU A C 1
ATOM 798 O O . LEU A 1 104 ? -9.173 3.287 10.104 1.00 95.81 104 LEU A O 1
ATOM 802 N N . THR A 1 105 ? -9.285 1.128 9.496 1.00 96.06 105 THR A N 1
ATOM 803 C CA . THR A 1 105 ? -10.710 1.120 9.158 1.00 96.06 105 THR A CA 1
ATOM 804 C C . THR A 1 105 ? -11.436 0.109 10.026 1.00 96.06 105 THR A C 1
ATOM 806 O O . THR A 1 105 ? -11.051 -1.057 10.061 1.00 96.06 105 THR A O 1
ATOM 809 N N . ALA A 1 106 ? -12.513 0.539 10.678 1.00 97.38 106 ALA A N 1
ATOM 810 C CA . ALA A 1 106 ? -13.484 -0.361 11.279 1.00 97.38 106 ALA A CA 1
ATOM 811 C C . ALA A 1 106 ? -14.671 -0.567 10.347 1.00 97.38 106 ALA A C 1
ATOM 813 O O . ALA A 1 106 ? -15.277 0.396 9.874 1.00 97.38 106 ALA A O 1
ATOM 814 N N . VAL A 1 107 ? -15.043 -1.822 10.148 1.00 97.88 107 VAL A N 1
ATOM 815 C CA . VAL A 1 107 ? -16.202 -2.244 9.367 1.00 97.88 107 VAL A CA 1
ATOM 816 C C . VAL A 1 107 ? -17.215 -2.876 10.314 1.00 97.88 107 VAL A C 1
ATOM 818 O O . VAL A 1 107 ? -16.887 -3.793 11.064 1.00 97.88 107 VAL A O 1
ATOM 821 N N . ASP A 1 108 ? -18.444 -2.366 10.289 1.00 98.06 108 ASP A N 1
ATOM 822 C CA . ASP A 1 108 ? -19.603 -3.021 10.893 1.00 98.06 108 ASP A CA 1
ATOM 823 C C . ASP A 1 108 ? -19.954 -4.235 10.027 1.00 98.06 108 ASP A C 1
ATOM 825 O O . ASP A 1 108 ? -20.405 -4.086 8.888 1.00 98.06 108 ASP A O 1
ATOM 829 N N . MET A 1 109 ? -19.711 -5.432 10.557 1.00 97.69 109 MET A N 1
ATOM 830 C CA . MET A 1 109 ? -19.864 -6.677 9.804 1.00 97.69 109 MET A CA 1
ATOM 831 C C . MET A 1 109 ? -21.324 -7.097 9.641 1.00 97.69 109 MET A C 1
ATOM 833 O O . MET A 1 109 ? -21.630 -7.855 8.725 1.00 97.69 109 MET A O 1
ATOM 837 N N . ALA A 1 110 ? -22.234 -6.586 10.476 1.00 97.00 110 ALA A N 1
ATOM 838 C CA . ALA A 1 110 ? -23.660 -6.852 10.331 1.00 97.00 110 ALA A CA 1
ATOM 839 C C . ALA A 1 110 ? -24.269 -6.031 9.185 1.00 97.00 110 ALA A C 1
ATOM 841 O O . ALA A 1 110 ? -25.162 -6.505 8.488 1.00 97.00 110 ALA A O 1
ATOM 842 N N . LYS A 1 111 ? -23.785 -4.799 8.982 1.00 97.44 111 LYS A N 1
ATOM 843 C CA . LYS A 1 111 ? -24.295 -3.881 7.947 1.00 97.44 111 LYS A CA 1
ATOM 844 C C . LYS A 1 111 ? -23.454 -3.849 6.673 1.00 97.44 111 LYS A C 1
ATOM 846 O O . LYS A 1 111 ? -23.922 -3.337 5.661 1.00 97.44 111 LYS A O 1
ATOM 851 N N . GLY A 1 112 ? -22.213 -4.331 6.723 1.00 96.69 112 GLY A N 1
ATOM 852 C CA . GLY A 1 112 ? -21.256 -4.194 5.624 1.00 96.69 112 GLY A CA 1
ATOM 853 C C . GLY A 1 112 ? -20.818 -2.744 5.385 1.00 96.69 112 GLY A C 1
ATOM 854 O O . GLY A 1 112 ? -20.496 -2.373 4.260 1.00 96.69 112 GLY A O 1
ATOM 855 N N . THR A 1 113 ? -20.835 -1.900 6.422 1.00 98.06 113 THR A N 1
ATOM 856 C CA . THR A 1 113 ? -20.547 -0.458 6.311 1.00 98.06 113 THR A CA 1
ATOM 857 C C . THR A 1 113 ? -19.279 -0.071 7.055 1.00 98.06 113 THR A C 1
ATOM 859 O O . THR A 1 113 ? -18.988 -0.623 8.116 1.00 98.06 113 THR A O 1
ATOM 862 N N . ILE A 1 114 ? -18.564 0.944 6.567 1.00 97.69 114 ILE A N 1
ATOM 863 C CA . ILE A 1 114 ? -17.465 1.557 7.322 1.00 97.69 114 ILE A CA 1
ATOM 864 C C . ILE A 1 114 ? -18.054 2.258 8.551 1.00 97.69 114 ILE A C 1
ATOM 866 O O . ILE A 1 114 ? -18.840 3.194 8.424 1.00 97.69 114 ILE A O 1
ATOM 870 N N . LYS A 1 115 ? -17.664 1.801 9.743 1.00 97.38 115 LYS A N 1
ATOM 871 C CA . LYS A 1 115 ? -18.054 2.401 11.023 1.00 97.38 115 LYS A CA 1
ATOM 872 C C . LYS A 1 115 ? -17.220 3.640 11.329 1.00 97.38 115 LYS A C 1
ATOM 874 O O . LYS A 1 115 ? -17.755 4.649 11.775 1.00 97.38 115 LYS A O 1
ATOM 879 N N . TRP A 1 116 ? -15.915 3.554 11.094 1.00 96.81 116 TRP A N 1
ATOM 880 C CA . TRP A 1 116 ? -14.990 4.682 11.143 1.00 96.81 116 TRP A CA 1
ATOM 881 C C . TRP A 1 116 ? -13.736 4.368 10.330 1.00 96.81 116 TRP A C 1
ATOM 883 O O . TRP A 1 116 ? -13.405 3.206 10.091 1.00 96.81 116 TRP A O 1
ATOM 893 N N . GLN A 1 117 ? -13.031 5.416 9.916 1.00 96.56 117 GLN A N 1
ATOM 894 C CA . GLN A 1 117 ? -11.746 5.315 9.240 1.00 96.56 117 GLN A CA 1
ATOM 895 C C . GLN A 1 117 ? -10.865 6.485 9.671 1.00 96.56 117 GLN A C 1
ATOM 897 O O . GLN A 1 117 ? -11.307 7.633 9.638 1.00 96.56 117 GLN A O 1
ATOM 902 N N . ILE A 1 118 ? -9.629 6.194 10.072 1.00 95.50 118 ILE A N 1
ATOM 903 C CA . ILE A 1 118 ? -8.657 7.200 10.514 1.00 95.50 118 ILE A CA 1
ATOM 904 C C . ILE A 1 118 ? -7.322 7.018 9.781 1.00 95.50 118 ILE A C 1
ATOM 906 O O . ILE A 1 118 ? -6.959 5.881 9.471 1.00 95.50 118 ILE A O 1
ATOM 910 N N . PRO A 1 119 ? -6.566 8.096 9.501 1.00 95.06 119 PRO A N 1
ATOM 911 C CA . PRO A 1 119 ? -5.194 7.980 9.015 1.00 95.06 119 PRO A CA 1
ATOM 912 C C . PRO A 1 119 ? -4.313 7.213 10.013 1.00 95.06 119 PRO A C 1
ATOM 914 O O . PRO A 1 119 ? -4.431 7.405 11.226 1.00 95.06 119 PRO A O 1
ATOM 917 N N . LEU A 1 120 ? -3.436 6.347 9.503 1.00 94.06 120 LEU A N 1
ATOM 918 C CA . LEU A 1 120 ? -2.509 5.549 10.308 1.00 94.06 120 LEU A CA 1
ATOM 919 C C . LEU A 1 120 ? -1.057 5.857 9.928 1.00 94.06 120 LEU A C 1
ATOM 921 O O . LEU A 1 120 ? -0.571 5.396 8.898 1.00 94.06 120 LEU A O 1
ATOM 925 N N . GLY A 1 121 ? -0.361 6.612 10.776 1.00 92.25 121 GLY A N 1
ATOM 926 C CA . GLY A 1 121 ? 1.072 6.888 10.650 1.00 92.25 121 GLY A CA 1
ATOM 927 C C . GLY A 1 121 ? 1.392 8.353 10.352 1.00 92.25 121 GLY A C 1
ATOM 928 O O . GLY A 1 121 ? 0.771 8.984 9.495 1.00 92.25 121 GLY A O 1
ATOM 929 N N . ASN A 1 122 ? 2.392 8.878 11.053 1.00 89.06 122 ASN A N 1
ATOM 930 C CA . ASN A 1 122 ? 2.909 10.233 10.895 1.00 89.06 122 ASN A CA 1
ATOM 931 C C . ASN A 1 122 ? 3.926 10.300 9.759 1.00 89.06 122 ASN A C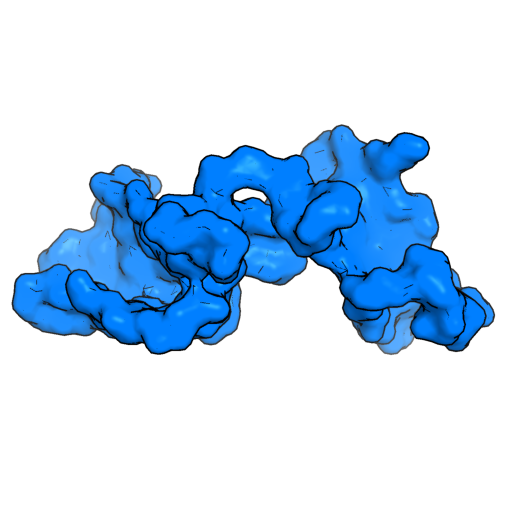 1
ATOM 933 O O . ASN A 1 122 ? 4.708 9.370 9.568 1.00 89.06 122 ASN A O 1
ATOM 937 N N . THR A 1 123 ? 3.956 11.407 9.016 1.00 82.12 123 THR A N 1
ATOM 938 C CA . THR A 1 123 ? 4.979 11.556 7.972 1.00 82.12 123 THR A CA 1
ATOM 939 C C . THR A 1 123 ? 6.336 11.964 8.552 1.00 82.12 123 THR A C 1
ATOM 941 O O . THR A 1 123 ? 6.368 12.735 9.510 1.00 82.12 123 THR A O 1
ATOM 944 N N . PRO A 1 124 ? 7.464 11.529 7.960 1.00 72.25 124 PRO A N 1
ATOM 945 C CA . PRO A 1 124 ? 8.795 11.907 8.445 1.00 72.25 124 PRO A CA 1
ATOM 946 C C . PRO A 1 124 ? 9.116 13.399 8.279 1.00 72.25 124 PRO A C 1
ATOM 948 O O . PRO A 1 124 ? 9.874 13.962 9.059 1.00 72.25 124 PRO A O 1
ATOM 951 N N . LEU A 1 125 ? 8.563 14.037 7.240 1.00 74.69 125 LEU A N 1
ATOM 952 C CA . LEU A 1 125 ? 8.884 15.422 6.869 1.00 74.69 125 LEU A CA 1
ATOM 953 C C . LEU A 1 125 ? 8.107 16.450 7.700 1.00 74.69 125 LEU A C 1
ATOM 955 O O . LEU A 1 125 ? 8.602 17.544 7.956 1.00 74.69 125 LEU A O 1
ATOM 959 N N . ILE A 1 126 ? 6.876 16.111 8.085 1.00 76.75 126 ILE A N 1
ATOM 960 C CA . ILE A 1 126 ? 5.985 16.947 8.890 1.00 76.75 126 ILE A CA 1
ATOM 961 C C . ILE A 1 126 ? 5.292 16.011 9.885 1.00 76.75 126 ILE A C 1
ATOM 963 O O . ILE A 1 126 ? 4.682 15.040 9.430 1.00 76.75 126 ILE A O 1
ATOM 967 N N . PRO A 1 127 ? 5.322 16.275 11.205 1.00 77.19 127 PRO A N 1
ATOM 968 C CA . PRO A 1 127 ? 4.746 15.401 12.233 1.00 77.19 127 PRO A CA 1
ATOM 969 C C . PRO A 1 127 ? 3.209 15.482 12.258 1.00 77.19 127 PRO A C 1
ATOM 971 O O . PRO A 1 127 ? 2.581 15.764 13.274 1.00 77.19 127 PRO A O 1
ATOM 974 N N . LEU A 1 128 ? 2.594 15.270 11.101 1.00 83.88 128 LEU A N 1
ATOM 975 C CA . LEU A 1 128 ? 1.167 15.236 10.869 1.00 83.88 128 LEU A CA 1
ATOM 976 C C . LEU A 1 128 ? 0.783 13.810 10.473 1.00 83.88 128 LEU A C 1
ATOM 978 O O . LEU A 1 128 ? 1.457 13.171 9.657 1.00 83.88 128 LEU A O 1
ATOM 982 N N . ASN A 1 129 ? -0.324 13.326 11.032 1.00 87.00 129 ASN A N 1
ATOM 983 C CA . ASN A 1 129 ? -0.881 12.019 10.708 1.00 87.00 129 ASN A CA 1
ATOM 984 C C . ASN A 1 129 ? -1.575 12.065 9.338 1.00 87.00 129 ASN A C 1
ATOM 986 O O . ASN A 1 129 ? -2.792 12.224 9.237 1.00 87.00 129 ASN A O 1
ATOM 990 N N . LEU A 1 130 ? -0.779 11.965 8.273 1.00 88.06 130 LEU A N 1
ATOM 991 C CA . LEU A 1 130 ? -1.267 11.875 6.896 1.00 88.06 130 LEU A CA 1
ATOM 992 C C . LEU A 1 130 ? -1.449 10.428 6.438 1.00 88.06 130 LEU A C 1
ATOM 994 O O . LEU A 1 130 ? -1.699 10.204 5.260 1.00 88.06 130 LEU A O 1
ATOM 998 N N . GLY A 1 131 ? -1.340 9.448 7.337 1.00 90.19 131 GLY A N 1
ATOM 999 C CA . GLY A 1 131 ? -1.530 8.049 7.000 1.00 90.19 131 GLY A CA 1
ATOM 1000 C C . GLY A 1 131 ? -0.387 7.520 6.148 1.00 90.19 131 GLY A C 1
ATOM 1001 O O . GLY A 1 131 ? -0.454 7.568 4.923 1.00 90.19 131 GLY A O 1
ATOM 1002 N N . MET A 1 132 ? 0.660 7.014 6.789 1.00 88.69 132 MET A N 1
ATOM 1003 C CA . MET A 1 132 ? 1.795 6.406 6.100 1.00 88.69 132 MET A CA 1
ATOM 1004 C C . MET A 1 132 ? 1.436 5.027 5.537 1.00 88.69 132 MET A C 1
ATOM 1006 O O . MET A 1 132 ? 0.539 4.352 6.058 1.00 88.69 132 MET A O 1
ATOM 1010 N N . PRO A 1 133 ? 2.171 4.554 4.509 1.00 88.31 133 PRO A N 1
ATOM 1011 C CA . PRO A 1 133 ? 2.203 3.131 4.198 1.00 88.31 133 PRO A CA 1
ATOM 1012 C C . PRO A 1 133 ? 2.379 2.318 5.487 1.00 88.31 133 PRO A C 1
ATOM 1014 O O . PRO A 1 133 ? 3.082 2.736 6.410 1.00 88.31 133 PRO A O 1
ATOM 1017 N N . ASN A 1 134 ? 1.686 1.192 5.585 1.00 89.69 134 ASN A N 1
ATOM 1018 C CA . ASN A 1 134 ? 1.661 0.407 6.809 1.00 89.69 134 ASN A CA 1
ATOM 1019 C C . ASN A 1 134 ? 1.569 -1.079 6.484 1.00 89.69 134 ASN A C 1
ATOM 1021 O O . ASN A 1 134 ? 0.835 -1.481 5.589 1.00 89.69 134 ASN A O 1
ATOM 1025 N N . LEU A 1 135 ? 2.321 -1.895 7.210 1.00 88.25 135 LEU A N 1
ATOM 1026 C CA . LEU A 1 135 ? 2.367 -3.337 7.047 1.00 88.25 135 LEU A CA 1
ATOM 1027 C C . LEU A 1 135 ? 2.369 -3.982 8.434 1.00 88.25 135 LEU A C 1
ATOM 1029 O O . LEU A 1 135 ? 3.256 -3.735 9.240 1.00 88.25 135 LEU A O 1
ATOM 1033 N N . GLY A 1 136 ? 1.349 -4.785 8.720 1.00 88.81 136 GLY A N 1
ATOM 1034 C CA . GLY A 1 136 ? 1.103 -5.353 10.047 1.00 88.81 136 GLY A CA 1
ATOM 1035 C C . GLY A 1 136 ? -0.385 -5.340 10.371 1.00 88.81 136 GLY A C 1
ATOM 1036 O O . GLY A 1 136 ? -1.140 -4.627 9.718 1.00 88.81 136 GLY A O 1
ATOM 1037 N N . GLY A 1 137 ? -0.806 -6.173 11.319 1.00 92.88 137 GLY A N 1
ATOM 1038 C CA . GLY A 1 137 ? -2.210 -6.320 11.701 1.00 92.88 137 GLY A CA 1
ATOM 1039 C C . GLY A 1 137 ? -2.547 -5.590 12.998 1.00 92.88 137 GLY A C 1
ATOM 1040 O O . GLY A 1 137 ? -1.670 -5.427 13.852 1.00 92.88 137 GLY A O 1
ATOM 1041 N N . PRO A 1 138 ? -3.805 -5.164 13.181 1.00 96.25 138 PRO A N 1
ATOM 1042 C CA . PRO A 1 138 ? -4.290 -4.738 14.483 1.00 96.25 138 PRO A CA 1
ATOM 1043 C C . PRO A 1 138 ? 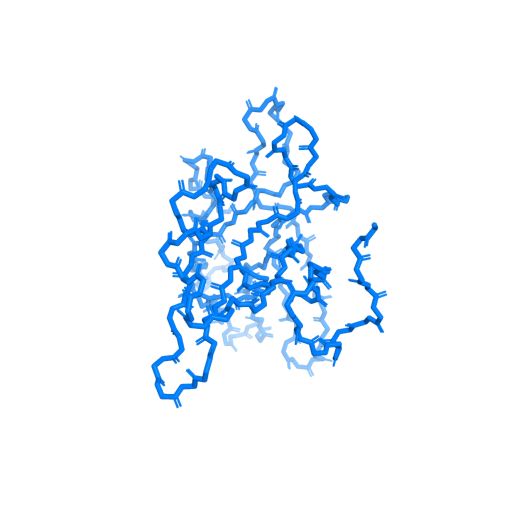-4.521 -5.938 15.416 1.00 96.25 138 PRO A C 1
ATOM 1045 O O . PRO A 1 138 ? -4.713 -7.069 14.971 1.00 96.25 138 PRO A O 1
ATOM 1048 N N . ILE A 1 139 ? -4.586 -5.671 16.718 1.00 97.00 139 ILE A N 1
ATOM 1049 C CA . ILE A 1 139 ? -5.111 -6.580 17.745 1.00 97.00 139 ILE A CA 1
ATOM 1050 C C . ILE A 1 139 ? -6.260 -5.862 18.446 1.00 97.00 139 ILE A C 1
ATOM 1052 O O . ILE A 1 139 ? -6.107 -4.713 18.849 1.00 97.00 139 ILE A O 1
ATOM 1056 N N . VAL A 1 140 ? -7.399 -6.536 18.618 1.00 97.88 140 VAL A N 1
ATOM 1057 C CA . VAL A 1 140 ? -8.546 -6.008 19.371 1.00 97.88 140 VAL A CA 1
ATOM 1058 C C . VAL A 1 140 ? -8.746 -6.796 20.660 1.00 97.88 140 VAL A C 1
ATOM 1060 O O . VAL A 1 140 ? -8.610 -8.019 20.675 1.00 97.88 140 VAL A O 1
ATOM 1063 N N . THR A 1 141 ? -9.058 -6.104 21.753 1.00 97.44 141 THR A N 1
ATOM 1064 C CA . THR A 1 141 ? -9.313 -6.720 23.063 1.00 97.44 141 THR A CA 1
ATOM 1065 C C . THR A 1 141 ? -10.805 -6.720 23.405 1.00 97.44 141 THR A C 1
ATOM 1067 O O . THR A 1 141 ? -11.591 -5.954 22.849 1.00 97.44 141 THR A O 1
ATOM 1070 N N . ALA A 1 142 ? -11.212 -7.524 24.396 1.00 96.38 142 ALA A N 1
ATOM 1071 C CA . ALA A 1 142 ? -12.600 -7.551 24.877 1.00 96.38 142 ALA A CA 1
ATOM 1072 C C . ALA A 1 142 ? -13.088 -6.187 25.416 1.00 96.38 142 ALA A C 1
ATOM 1074 O O . ALA A 1 142 ? -14.274 -5.863 25.303 1.00 96.38 142 ALA A O 1
ATOM 1075 N N . SER A 1 143 ? -12.181 -5.350 25.942 1.00 96.38 143 SER A N 1
ATOM 1076 C CA . SER A 1 143 ? -12.510 -3.986 26.378 1.00 96.38 143 SER A CA 1
ATOM 1077 C C . SER A 1 143 ? -12.811 -3.034 25.215 1.00 96.38 143 SER A C 1
ATOM 1079 O O . SER A 1 143 ? -13.391 -1.975 25.443 1.00 96.38 143 SER A O 1
ATOM 1081 N N . GLY A 1 144 ? -12.482 -3.417 23.978 1.00 95.00 144 GLY A N 1
ATOM 1082 C CA . GLY A 1 144 ? -12.664 -2.602 22.778 1.00 95.00 144 GLY A CA 1
ATOM 1083 C C . GLY A 1 144 ? -11.450 -1.744 22.412 1.00 95.00 144 GLY A C 1
ATOM 1084 O O . GLY A 1 144 ? -11.578 -0.886 21.544 1.00 95.00 144 GLY A O 1
ATOM 1085 N N . LEU A 1 145 ? -10.291 -1.958 23.050 1.00 97.12 145 LEU A N 1
ATOM 1086 C CA . LEU A 1 145 ? -9.037 -1.308 22.653 1.00 97.12 145 LEU A CA 1
ATOM 1087 C C . LEU A 1 145 ? -8.469 -1.963 21.393 1.00 97.12 145 LEU A C 1
ATOM 1089 O O . LEU A 1 145 ? -8.560 -3.184 21.233 1.00 97.12 145 LEU A O 1
ATOM 1093 N N . VAL A 1 146 ? -7.855 -1.151 20.532 1.00 97.62 146 VAL A N 1
ATOM 1094 C CA . VAL A 1 146 ? -7.247 -1.597 19.276 1.00 97.62 146 VAL A CA 1
ATOM 1095 C C . VAL A 1 146 ? -5.773 -1.225 19.266 1.00 97.62 146 VAL A C 1
ATOM 1097 O O . VAL A 1 146 ? -5.426 -0.066 19.080 1.00 97.62 146 VAL A O 1
ATOM 1100 N N . PHE A 1 147 ? -4.904 -2.221 19.392 1.00 97.50 147 PHE A N 1
ATOM 1101 C CA . PHE A 1 147 ? -3.461 -2.024 19.330 1.00 97.50 147 PHE A CA 1
ATOM 1102 C C . PHE A 1 147 ? -2.938 -2.206 17.908 1.00 97.50 147 PHE A C 1
ATOM 1104 O O . PHE A 1 147 ? -3.306 -3.171 17.236 1.00 97.50 147 PHE A O 1
ATOM 1111 N N . ILE A 1 148 ? -2.058 -1.313 17.447 1.00 96.19 148 ILE A N 1
ATOM 1112 C CA . ILE A 1 148 ? -1.405 -1.454 16.139 1.00 96.19 148 ILE A CA 1
ATOM 1113 C C . ILE A 1 148 ? -0.030 -0.773 16.085 1.00 96.19 148 ILE A C 1
ATOM 1115 O O . ILE A 1 148 ? 0.135 0.365 16.523 1.00 96.19 148 ILE A O 1
ATOM 1119 N N . ALA A 1 149 ? 0.946 -1.470 15.498 1.00 94.50 149 ALA A N 1
ATOM 1120 C CA . ALA A 1 149 ? 2.306 -0.989 15.234 1.00 94.50 149 ALA A CA 1
ATOM 1121 C C . ALA A 1 149 ? 2.712 -1.318 13.786 1.00 94.50 149 ALA A C 1
ATOM 1123 O O . ALA A 1 149 ? 3.657 -2.060 13.541 1.00 94.50 149 ALA A O 1
ATOM 1124 N N . ALA A 1 150 ? 1.914 -0.845 12.824 1.00 92.25 150 ALA A N 1
ATOM 1125 C CA . ALA A 1 150 ? 2.055 -1.217 11.413 1.00 92.25 150 ALA A CA 1
ATOM 1126 C C . ALA A 1 150 ? 2.665 -0.114 10.532 1.00 92.25 150 ALA A C 1
ATOM 1128 O O . ALA A 1 150 ? 3.127 -0.405 9.434 1.00 92.25 150 ALA A O 1
ATOM 1129 N N . SER A 1 151 ? 2.625 1.156 10.943 1.00 90.69 151 SER A N 1
ATOM 1130 C CA . SER A 1 151 ? 3.162 2.265 10.142 1.00 90.69 151 SER A CA 1
ATOM 1131 C C . SER A 1 151 ? 4.682 2.383 10.264 1.00 90.69 151 SER A C 1
ATOM 1133 O O . SER A 1 151 ? 5.251 2.077 11.307 1.00 90.69 151 SER A O 1
ATOM 1135 N N . PHE A 1 152 ? 5.331 2.902 9.216 1.00 85.25 152 PHE A N 1
ATOM 1136 C CA . PHE A 1 152 ? 6.786 3.150 9.152 1.00 85.25 152 PHE A CA 1
ATOM 1137 C C . PHE A 1 152 ? 7.274 4.334 10.009 1.00 85.25 152 PHE A C 1
ATOM 1139 O O . PHE A 1 152 ? 8.209 5.030 9.627 1.00 85.25 152 PHE A O 1
ATOM 1146 N N . ASP A 1 153 ? 6.614 4.618 11.127 1.00 88.00 153 ASP A N 1
ATOM 1147 C CA . ASP A 1 153 ? 6.972 5.731 12.005 1.00 88.00 153 ASP A CA 1
ATOM 1148 C C . ASP A 1 153 ? 7.358 5.289 13.417 1.00 88.00 153 ASP A C 1
ATOM 1150 O O . ASP A 1 153 ? 7.409 6.126 14.305 1.00 88.00 153 ASP A O 1
ATOM 1154 N N . ASP A 1 154 ? 7.630 4.000 13.630 1.00 87.56 154 ASP A N 1
ATOM 1155 C CA . ASP A 1 154 ? 8.141 3.435 14.889 1.00 87.56 154 ASP A CA 1
ATOM 1156 C C . ASP A 1 154 ? 7.228 3.638 16.118 1.00 87.56 154 ASP A C 1
ATOM 1158 O O . ASP A 1 154 ? 7.685 3.639 17.260 1.00 87.56 154 ASP A O 1
ATOM 1162 N N . HIS A 1 155 ? 5.912 3.779 15.908 1.00 91.12 155 HIS A N 1
ATOM 1163 C CA . HIS A 1 155 ? 4.929 3.942 16.988 1.00 91.12 155 HIS A CA 1
ATOM 1164 C C . HIS A 1 155 ? 4.013 2.721 17.162 1.00 91.12 155 HIS A C 1
ATOM 1166 O O . HIS A 1 155 ? 3.394 2.244 16.206 1.00 91.12 155 HIS A O 1
ATOM 1172 N N . LEU A 1 156 ? 3.817 2.311 18.420 1.00 94.25 156 LEU A N 1
ATOM 1173 C CA . LEU A 1 156 ? 2.692 1.483 18.868 1.00 94.25 156 LEU A CA 1
ATOM 1174 C C . LEU A 1 156 ? 1.537 2.390 19.318 1.00 94.25 156 LEU A C 1
ATOM 1176 O O . LEU A 1 156 ? 1.745 3.331 20.081 1.00 94.25 156 LEU A O 1
ATOM 1180 N N . ARG A 1 157 ? 0.319 2.104 18.852 1.00 93.62 157 ARG A N 1
ATOM 1181 C CA . ARG A 1 157 ? -0.906 2.871 19.147 1.00 93.62 157 ARG A CA 1
ATOM 1182 C C . ARG A 1 157 ? -1.950 2.002 19.837 1.00 93.62 157 ARG A C 1
ATOM 1184 O O . ARG A 1 157 ? -1.901 0.786 19.656 1.00 93.62 157 ARG A O 1
ATOM 1191 N N . ALA A 1 158 ? -2.868 2.635 20.570 1.00 94.12 158 ALA A N 1
ATOM 1192 C CA . ALA A 1 158 ? -4.030 2.041 21.237 1.00 94.12 158 ALA A CA 1
ATOM 1193 C C . ALA A 1 158 ? -5.250 2.970 21.143 1.00 94.12 158 ALA A C 1
ATOM 1195 O O . ALA A 1 158 ? -5.019 4.202 21.103 1.00 94.12 158 ALA A O 1
#

Nearest PDB structures (foldseek):
  4mh1-assembly1_B-2  TM=7.367E-01  e=5.524E-04  Ketogulonicigenium vulgare Y25
  4cvb-assembly1_A  TM=7.287E-01  e=1.634E-02  Pseudogluconobacter saccharoketogenes
  5esp-assembly1_A  TM=6.014E-01  e=4.707E+00  Podospora anserina S mat+
  6uwj-assembly1_A  TM=5.263E-01  e=3.566E+00  synthetic construct
  5esp-assembly2_B  TM=6.037E-01  e=6.213E+00  Podospora anserina S mat+

Radius of gyration: 18.23 Å; Cα contacts (8 Å, |Δi|>4): 364; chains: 1; bounding box: 44×37×50 Å

pLDDT: mean 92.7, std 5.46, range [65.25, 98.25]

Solvent-accessible surface area (backbone atoms only — not comparable to full-atom values): 8807 Å² total; per-residue (Å²): 134,70,48,72,86,52,75,81,59,78,80,38,74,56,56,23,55,36,53,81,15,96,74,19,48,64,53,97,33,44,63,21,72,40,80,89,78,38,32,38,37,33,39,32,24,59,44,44,18,37,34,21,37,34,50,54,91,47,42,66,63,52,74,72,31,77,92,47,67,83,46,49,76,48,80,39,87,96,53,74,34,27,35,40,35,32,74,41,51,40,99,85,70,46,70,67,62,82,68,52,29,5,29,42,33,35,29,32,64,87,78,76,39,78,71,47,74,44,58,32,29,46,41,94,91,48,93,43,68,47,5,28,59,58,65,44,36,44,46,68,49,96,91,70,50,50,37,39,62,26,29,88,57,87,51,79,46,107

Secondary structure (DSSP, 8-state):
--B---TTPPP-SS-EEESS-TT-BS-TT-EEEETTTTEEEEEEE---EEEEEEEGGGHHHHHT-GGGTT-EEEE-TTSSEEEEEEE-B-TTSSBSSPSPSEEEEEEETTTTEEEEEEE----SSSSS-----B-S--EE-TTS-EEB--BTT---B-

Foldseek 3Di:
DADDPDQPDDAEQGKHKHPVAPLFQADPQDWEADPVQQKIKGKGFGWIKIKHKAFPVCQVVVVPDPVQPQWDWADDPPDRTTMTMHTCADPVRHHPDQFDRMWIWMANNVVRHTPDIDADDADPVHRDRRHARFAHYWYADPVGDIWDDTHPHRDIDD

Mean predicted aligned error: 4.26 Å

Sequence (158 aa):
AMRSEGIFQPPTVADSIMQPGNAGGSNWGGIAFDAQRQIAIANTMNLPFVVALVPREQWQQQRESPAYEGFEFARQNGTPFGMRRTVLKSPLGIPCVKPPWGTLTAVDMAKGTIKWQIPLGNTPLIPLNLGMPNLGGPIVTASGLVFIAASFDDHLRA